Protein AF-A0A961A1P7-F1 (afdb_monomer_lite)

Structure (mmCIF, N/CA/C/O backbone):
data_AF-A0A961A1P7-F1
#
_entry.id   AF-A0A961A1P7-F1
#
loop_
_atom_site.group_PDB
_atom_site.id
_atom_site.type_symbol
_atom_site.label_atom_id
_atom_site.label_alt_id
_atom_site.label_comp_id
_atom_site.label_asym_id
_atom_site.label_entity_id
_atom_site.label_seq_id
_atom_site.pdbx_PDB_ins_code
_atom_site.Cartn_x
_atom_site.Cartn_y
_atom_site.Cartn_z
_atom_site.occupancy
_atom_site.B_iso_or_equiv
_atom_site.auth_seq_id
_atom_site.auth_comp_id
_atom_site.auth_asym_id
_atom_site.auth_atom_id
_atom_site.pdbx_PDB_model_num
ATOM 1 N N . LEU A 1 1 ? -9.519 -3.830 6.000 1.00 87.38 1 LEU A N 1
ATOM 2 C CA . LEU A 1 1 ? -8.541 -4.271 4.978 1.00 87.38 1 LEU A CA 1
ATOM 3 C C . LEU A 1 1 ? -9.113 -5.364 4.078 1.00 87.38 1 LEU A C 1
ATOM 5 O O . LEU A 1 1 ? -9.267 -5.084 2.904 1.00 87.38 1 LEU A O 1
ATOM 9 N N . ALA A 1 2 ? -9.522 -6.529 4.601 1.00 89.69 2 ALA A N 1
ATOM 10 C CA . ALA A 1 2 ? -10.018 -7.644 3.772 1.00 89.69 2 ALA A CA 1
ATOM 11 C C . ALA A 1 2 ? -11.152 -7.264 2.795 1.00 89.69 2 ALA A C 1
ATOM 13 O O . ALA A 1 2 ? -11.059 -7.561 1.614 1.00 89.69 2 ALA A O 1
ATOM 14 N N . SER A 1 3 ? -12.178 -6.526 3.247 1.00 90.31 3 SER A N 1
ATOM 15 C CA . SER A 1 3 ? -13.273 -6.110 2.343 1.00 90.31 3 SER A CA 1
ATOM 16 C C . SER A 1 3 ? -12.849 -5.087 1.280 1.00 90.31 3 SER A C 1
ATOM 18 O O . SER A 1 3 ? -13.539 -4.921 0.280 1.00 90.31 3 SER A O 1
ATOM 20 N N . VAL A 1 4 ? -11.754 -4.354 1.512 1.00 92.31 4 VAL A N 1
ATOM 21 C CA . VAL A 1 4 ? -11.209 -3.391 0.543 1.00 92.31 4 VAL A CA 1
ATOM 22 C C . VAL A 1 4 ? -10.391 -4.132 -0.506 1.00 92.31 4 VAL A C 1
ATOM 24 O O . VAL A 1 4 ? -10.539 -3.860 -1.689 1.00 92.31 4 VAL A O 1
ATOM 27 N N . THR A 1 5 ? -9.567 -5.092 -0.083 1.00 91.00 5 THR A N 1
ATOM 28 C CA . THR A 1 5 ? -8.742 -5.880 -1.002 1.00 91.00 5 THR A CA 1
ATOM 29 C C . THR A 1 5 ? -9.583 -6.789 -1.895 1.00 91.00 5 THR A C 1
ATOM 31 O O . THR A 1 5 ? -9.315 -6.851 -3.085 1.00 91.00 5 THR A O 1
ATOM 34 N N . ASP A 1 6 ? -10.632 -7.410 -1.350 1.00 90.81 6 ASP A N 1
ATOM 35 C CA . ASP A 1 6 ? -11.584 -8.243 -2.104 1.00 90.81 6 ASP A CA 1
ATOM 36 C C . ASP A 1 6 ? -12.358 -7.441 -3.166 1.00 90.81 6 ASP A C 1
ATOM 38 O O . ASP A 1 6 ? -12.579 -7.899 -4.279 1.00 90.81 6 ASP A O 1
ATOM 42 N N . ARG A 1 7 ? -12.703 -6.182 -2.866 1.00 89.38 7 ARG A N 1
ATOM 43 C CA . ARG A 1 7 ? -13.344 -5.287 -3.843 1.00 89.38 7 ARG A CA 1
ATOM 44 C C . ARG A 1 7 ? -12.417 -4.845 -4.970 1.00 89.38 7 ARG A C 1
ATOM 46 O O . ARG A 1 7 ? -12.902 -4.555 -6.057 1.00 89.38 7 ARG A O 1
ATOM 53 N N . ALA A 1 8 ? -11.120 -4.733 -4.696 1.00 90.94 8 ALA A N 1
ATOM 54 C CA . ALA A 1 8 ? -10.135 -4.387 -5.714 1.00 90.94 8 ALA A CA 1
ATOM 55 C C . ALA A 1 8 ? -9.802 -5.586 -6.612 1.00 90.94 8 ALA A C 1
ATOM 57 O O . ALA A 1 8 ? -9.633 -5.416 -7.815 1.00 90.94 8 ALA A O 1
ATOM 58 N N . HIS A 1 9 ? -9.749 -6.785 -6.030 1.00 90.44 9 HIS A N 1
ATOM 59 C CA . HIS A 1 9 ? -9.483 -8.037 -6.728 1.00 90.44 9 HIS A CA 1
ATOM 60 C C . HIS A 1 9 ? -10.382 -9.135 -6.152 1.00 90.44 9 HIS A C 1
ATOM 62 O O . HIS A 1 9 ? -10.191 -9.554 -5.008 1.00 90.44 9 HIS A O 1
ATOM 68 N N . ASP A 1 10 ? -11.344 -9.599 -6.952 1.00 90.38 10 ASP A N 1
ATOM 69 C CA . ASP A 1 10 ? -12.338 -10.592 -6.534 1.00 90.38 10 ASP A CA 1
ATOM 70 C C . ASP A 1 10 ? -11.660 -11.874 -6.022 1.00 90.38 10 ASP A C 1
ATOM 72 O O . ASP A 1 10 ? -10.834 -12.481 -6.709 1.00 90.38 10 ASP A O 1
ATOM 76 N N . GLY A 1 11 ? -11.971 -12.269 -4.785 1.00 86.38 11 GLY A N 1
ATOM 77 C CA . GLY A 1 11 ? -11.388 -13.451 -4.151 1.00 86.38 11 GLY A CA 1
ATOM 78 C C . GLY A 1 11 ? -9.938 -13.291 -3.678 1.00 86.38 11 GLY A C 1
ATOM 79 O O . GLY A 1 11 ? -9.295 -14.292 -3.343 1.00 86.38 11 GLY A O 1
ATOM 80 N N . ALA A 1 12 ? -9.394 -12.071 -3.622 1.00 87.25 12 ALA A N 1
ATOM 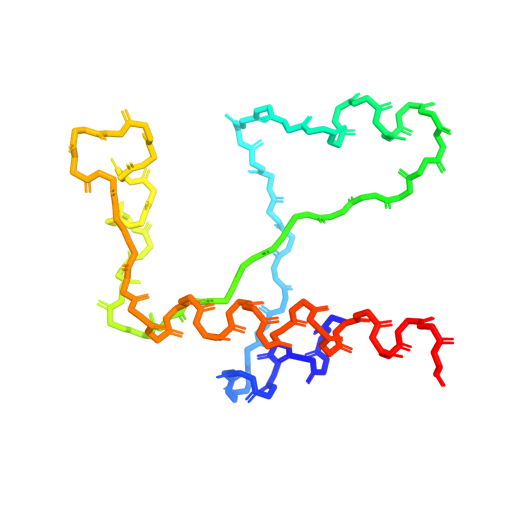81 C CA . ALA A 1 12 ? -8.037 -11.849 -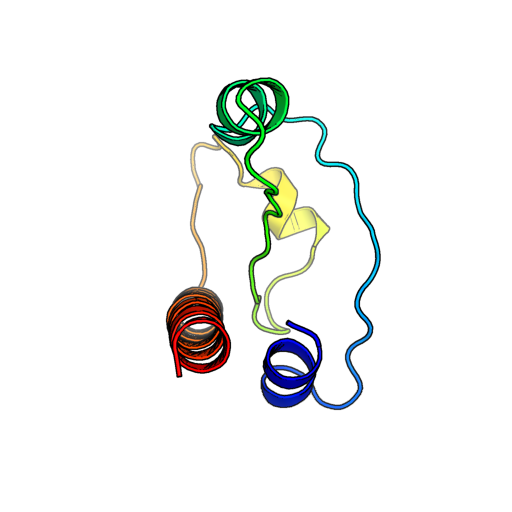3.133 1.00 87.25 12 ALA A CA 1
ATOM 82 C C . ALA A 1 12 ? -7.876 -12.185 -1.642 1.00 87.25 12 ALA A C 1
ATOM 84 O O . ALA A 1 12 ? -8.628 -11.738 -0.773 1.00 87.25 12 ALA A O 1
ATOM 85 N N . ALA A 1 13 ? -6.814 -12.930 -1.330 1.00 85.00 13 ALA A N 1
ATOM 86 C CA . ALA A 1 13 ? -6.448 -13.276 0.036 1.00 85.00 13 ALA A CA 1
ATOM 87 C C . ALA A 1 13 ? -5.431 -12.286 0.620 1.00 85.00 13 ALA A C 1
ATOM 89 O O . ALA A 1 13 ? -4.460 -11.899 -0.031 1.00 85.00 13 ALA A O 1
ATOM 90 N N . LEU A 1 14 ? -5.601 -11.940 1.899 1.00 88.81 14 LEU A N 1
ATOM 91 C CA . LEU A 1 14 ? -4.575 -11.224 2.651 1.00 88.81 14 LEU A CA 1
ATOM 92 C C . LEU A 1 14 ? -3.486 -12.193 3.105 1.00 88.81 14 LEU A C 1
ATOM 94 O O . LEU A 1 14 ? -3.727 -13.063 3.942 1.00 88.81 14 LEU A O 1
ATOM 98 N N . VAL A 1 15 ? -2.276 -11.997 2.591 1.00 87.25 15 VAL A N 1
ATOM 99 C CA . VAL A 1 15 ? -1.098 -12.775 2.979 1.00 87.25 15 VAL A CA 1
ATOM 100 C C . VAL A 1 15 ? -0.195 -11.912 3.863 1.00 87.25 15 VAL A C 1
ATOM 102 O O . VAL A 1 15 ? 0.260 -10.858 3.416 1.00 87.25 15 VAL A O 1
ATOM 105 N N . PRO A 1 16 ? 0.091 -12.321 5.113 1.00 87.19 16 PRO A N 1
ATOM 106 C CA . PRO A 1 16 ? 1.091 -11.649 5.931 1.00 87.19 16 PRO A CA 1
ATOM 107 C C . PRO A 1 16 ? 2.464 -11.719 5.258 1.00 87.19 16 PRO A C 1
ATOM 109 O O . PRO A 1 16 ? 2.974 -12.804 4.985 1.00 87.19 16 PRO A O 1
ATOM 112 N N . ALA A 1 17 ? 3.071 -10.560 5.022 1.00 87.50 17 ALA A N 1
ATOM 113 C CA . ALA A 1 17 ? 4.397 -10.443 4.435 1.00 87.50 17 ALA A CA 1
ATOM 114 C C . ALA A 1 17 ? 5.291 -9.556 5.305 1.00 87.50 17 ALA A C 1
ATOM 116 O O . ALA A 1 17 ? 4.829 -8.604 5.937 1.00 87.50 17 ALA A O 1
ATOM 117 N N . MET A 1 18 ? 6.584 -9.874 5.320 1.00 89.88 18 MET A N 1
ATOM 118 C CA . MET A 1 18 ? 7.614 -9.039 5.926 1.00 89.88 18 MET A CA 1
ATOM 119 C C . MET A 1 18 ? 8.357 -8.307 4.818 1.00 89.88 18 MET A C 1
ATOM 121 O O . MET A 1 18 ? 8.892 -8.933 3.906 1.00 89.88 18 MET A O 1
ATOM 125 N N . LEU A 1 19 ? 8.402 -6.982 4.913 1.00 87.25 19 LEU A N 1
ATOM 126 C CA . LEU A 1 19 ? 9.176 -6.158 4.001 1.00 87.25 19 LEU A CA 1
ATOM 127 C C . LEU A 1 19 ? 10.608 -6.029 4.530 1.00 87.25 19 LEU A C 1
ATOM 129 O O . LEU A 1 19 ? 10.813 -5.564 5.650 1.00 87.25 19 LEU A O 1
ATOM 133 N N . ALA A 1 20 ? 11.599 -6.399 3.720 1.00 86.81 20 ALA A N 1
ATOM 134 C CA . ALA A 1 20 ? 13.019 -6.213 4.028 1.00 86.81 20 ALA A CA 1
ATOM 135 C C . ALA A 1 20 ? 13.485 -4.767 3.746 1.00 86.81 20 ALA A C 1
ATOM 137 O O . ALA A 1 20 ? 14.529 -4.546 3.140 1.00 86.81 20 ALA A O 1
ATOM 138 N N . ALA A 1 21 ? 12.687 -3.783 4.160 1.00 86.50 21 ALA A N 1
ATOM 139 C CA . ALA A 1 21 ? 12.966 -2.360 4.003 1.00 86.50 21 ALA A CA 1
ATOM 140 C C . ALA A 1 21 ? 12.626 -1.603 5.291 1.00 86.50 21 ALA A C 1
ATOM 142 O O . ALA A 1 21 ? 12.016 -2.145 6.215 1.00 86.50 21 ALA A O 1
ATOM 143 N N . TRP A 1 22 ? 13.018 -0.332 5.343 1.00 91.56 22 TRP A N 1
ATOM 144 C CA . TRP A 1 22 ? 12.716 0.549 6.463 1.00 91.56 22 TRP A CA 1
ATOM 145 C C . TRP A 1 22 ? 11.601 1.524 6.092 1.00 91.56 22 TRP A C 1
ATOM 147 O O . TRP A 1 22 ? 11.603 2.092 5.005 1.00 91.56 22 TRP A O 1
ATOM 157 N N . THR A 1 23 ? 10.655 1.729 7.006 1.00 93.94 23 THR A N 1
ATOM 158 C CA . THR A 1 23 ? 9.557 2.697 6.863 1.00 93.94 23 THR A CA 1
ATOM 159 C C . THR A 1 23 ? 9.344 3.416 8.195 1.00 93.94 23 THR A C 1
ATOM 161 O O . THR A 1 23 ? 9.942 3.049 9.211 1.00 93.94 23 THR A O 1
ATOM 164 N N . ASP A 1 24 ? 8.436 4.388 8.235 1.00 96.00 24 ASP A N 1
ATOM 165 C CA . ASP A 1 24 ? 8.063 5.079 9.477 1.00 96.00 24 ASP A CA 1
ATOM 166 C C . ASP A 1 24 ? 7.496 4.127 10.545 1.00 96.00 24 ASP A C 1
ATOM 168 O O . ASP A 1 24 ? 7.555 4.410 11.746 1.00 96.00 24 ASP A O 1
ATOM 172 N N . ALA A 1 25 ? 7.014 2.943 10.138 1.00 95.50 25 ALA A N 1
ATOM 173 C CA . ALA A 1 25 ? 6.558 1.895 11.046 1.00 95.50 25 ALA A CA 1
ATOM 174 C C . ALA A 1 25 ? 7.623 1.492 12.076 1.00 95.50 25 ALA A C 1
ATOM 176 O O . ALA A 1 25 ? 7.266 1.142 13.202 1.00 95.50 25 ALA A O 1
ATOM 177 N N . SER A 1 26 ? 8.908 1.568 11.725 1.00 94.50 26 SER A N 1
ATOM 178 C CA . SER A 1 26 ? 10.002 1.237 12.640 1.00 94.50 26 SER A CA 1
ATOM 179 C C . SER A 1 26 ? 10.068 2.169 13.854 1.00 94.50 26 SER A C 1
ATOM 181 O O . SER A 1 26 ? 10.552 1.760 14.905 1.00 94.50 26 SER A O 1
ATOM 183 N N . TRP A 1 27 ? 9.546 3.394 13.737 1.00 96.69 27 TRP A N 1
ATOM 184 C CA . TRP A 1 27 ? 9.433 4.354 14.839 1.00 96.69 27 TRP A CA 1
ATOM 185 C C . TRP A 1 27 ? 8.066 4.292 15.528 1.00 96.69 27 TRP A C 1
ATOM 187 O O . TRP A 1 27 ? 7.979 4.366 16.753 1.00 96.69 27 TRP A O 1
ATOM 197 N N . LEU A 1 28 ? 6.994 4.113 14.752 1.00 97.75 28 LEU A N 1
ATOM 198 C CA . LEU A 1 28 ? 5.621 4.124 15.261 1.00 97.75 28 LEU A CA 1
ATOM 199 C C . LEU A 1 28 ? 5.268 2.875 16.082 1.00 97.75 28 LEU A C 1
ATOM 201 O O . LEU A 1 28 ? 4.556 2.985 17.083 1.00 97.75 28 LEU A O 1
ATOM 205 N N . ARG A 1 29 ? 5.779 1.691 15.709 1.00 96.00 29 ARG A N 1
ATOM 206 C CA . ARG A 1 29 ? 5.484 0.449 16.449 1.00 96.00 29 ARG A CA 1
ATOM 207 C C . ARG A 1 29 ? 6.030 0.465 17.881 1.00 96.00 29 ARG A C 1
ATOM 209 O O . ARG A 1 29 ? 5.245 0.174 18.782 1.00 96.00 29 ARG A O 1
ATOM 216 N N . PRO A 1 30 ? 7.302 0.836 18.143 1.00 97.38 30 PRO A N 1
ATOM 217 C CA . PRO A 1 30 ? 7.802 0.986 19.514 1.00 97.38 30 PRO A CA 1
ATOM 218 C C . PRO A 1 30 ? 7.040 2.029 20.341 1.00 97.38 30 PRO A C 1
ATOM 220 O O . PRO A 1 30 ? 6.929 1.880 21.553 1.00 97.38 30 PRO A O 1
ATOM 223 N N . ALA A 1 31 ? 6.478 3.053 19.693 1.00 98.00 31 ALA A N 1
ATOM 224 C CA . ALA A 1 31 ? 5.651 4.072 20.336 1.00 98.00 31 ALA A CA 1
ATOM 225 C C . ALA A 1 31 ? 4.210 3.605 20.647 1.00 98.00 31 ALA A C 1
ATOM 227 O O . ALA A 1 31 ? 3.385 4.406 21.081 1.00 98.00 31 ALA A O 1
ATOM 228 N N . GLY A 1 32 ? 3.882 2.327 20.425 1.00 98.00 32 GLY A N 1
ATOM 229 C CA . GLY A 1 32 ? 2.576 1.742 20.745 1.00 98.00 32 GLY A CA 1
ATOM 230 C C . GLY A 1 32 ? 1.533 1.845 19.629 1.00 98.00 32 GLY A C 1
ATOM 231 O O . GLY A 1 32 ? 0.379 1.480 19.844 1.00 98.00 32 GLY A O 1
ATOM 232 N N . THR A 1 33 ? 1.910 2.304 18.431 1.00 97.25 33 THR A N 1
ATOM 233 C CA . THR A 1 33 ? 0.989 2.379 17.288 1.00 97.25 33 THR A CA 1
ATOM 234 C C . THR A 1 33 ? 1.027 1.087 16.478 1.00 97.25 33 THR A C 1
ATOM 236 O O . THR A 1 33 ? 2.085 0.636 16.039 1.00 97.25 33 THR A O 1
ATOM 239 N N . THR A 1 34 ? -0.143 0.498 16.224 1.00 94.75 34 THR A N 1
ATOM 240 C CA . THR A 1 34 ? -0.251 -0.635 15.296 1.00 94.75 34 THR A CA 1
ATOM 241 C C . THR A 1 34 ? -0.101 -0.133 13.864 1.00 94.75 34 THR A C 1
ATOM 243 O O . THR A 1 34 ? -0.861 0.728 13.432 1.00 94.75 34 THR A O 1
ATOM 246 N N . THR A 1 35 ? 0.860 -0.679 13.117 1.00 93.81 35 THR A N 1
ATOM 247 C CA . THR A 1 35 ? 1.115 -0.285 11.725 1.00 93.81 35 THR A CA 1
ATOM 248 C C . THR A 1 35 ? 1.150 -1.487 10.790 1.00 93.81 35 THR A C 1
ATOM 250 O O . THR A 1 35 ? 1.681 -2.549 11.126 1.00 93.81 35 THR A O 1
ATOM 253 N N . TYR A 1 36 ? 0.615 -1.285 9.590 1.00 91.56 36 TYR A N 1
ATOM 254 C CA . TYR A 1 36 ? 0.688 -2.203 8.461 1.00 91.56 36 TYR A CA 1
ATOM 255 C C . TYR A 1 36 ? 0.911 -1.380 7.193 1.00 91.56 36 TYR A C 1
ATOM 257 O O . TYR A 1 36 ? 0.325 -0.309 7.052 1.00 91.56 36 TYR A O 1
ATOM 265 N N . GLY A 1 37 ? 1.754 -1.874 6.288 1.00 89.94 37 GLY A N 1
ATOM 266 C CA . GLY A 1 37 ? 1.915 -1.313 4.949 1.00 89.94 37 GLY A CA 1
ATOM 267 C C . GLY A 1 37 ? 1.190 -2.188 3.935 1.00 89.94 37 GLY A C 1
ATOM 268 O O . GLY A 1 37 ? 1.262 -3.413 4.028 1.00 89.94 37 GLY A O 1
ATOM 269 N N . PHE A 1 38 ? 0.489 -1.572 2.988 1.00 90.81 38 PHE A N 1
ATOM 270 C CA . PHE A 1 38 ? -0.113 -2.277 1.860 1.00 90.81 38 PHE A CA 1
ATOM 271 C C . PHE A 1 38 ? -0.269 -1.341 0.656 1.00 90.81 38 PHE A C 1
ATOM 273 O O . PHE A 1 38 ? -0.387 -0.126 0.823 1.00 90.81 38 PHE A O 1
ATOM 280 N N . GLY A 1 39 ? -0.311 -1.934 -0.534 1.00 91.00 39 GLY A N 1
ATOM 281 C CA . GLY A 1 39 ? -0.677 -1.293 -1.795 1.00 91.00 39 GLY A CA 1
ATOM 282 C C . GLY A 1 39 ? -1.495 -2.268 -2.642 1.00 91.00 39 GLY A C 1
ATOM 283 O O . GLY A 1 39 ? -1.408 -3.480 -2.439 1.00 91.00 39 GLY A O 1
ATOM 284 N N . LEU A 1 40 ? -2.312 -1.733 -3.544 1.00 93.56 40 LEU A N 1
ATOM 285 C CA . LEU A 1 40 ? -3.122 -2.489 -4.499 1.00 93.56 40 LEU A CA 1
ATOM 286 C C . LEU A 1 40 ? -2.586 -2.203 -5.898 1.00 93.56 40 LEU A C 1
ATOM 288 O O . LEU A 1 40 ? -2.422 -1.041 -6.268 1.00 93.56 40 LEU A O 1
ATOM 292 N N . LEU A 1 41 ? -2.259 -3.258 -6.637 1.00 94.19 41 LEU A N 1
ATOM 293 C CA . LEU A 1 41 ? -1.558 -3.174 -7.915 1.00 94.19 41 LEU A CA 1
ATOM 294 C C . LEU A 1 41 ? -2.444 -3.744 -9.016 1.00 94.19 41 LEU A C 1
ATOM 296 O O . LEU A 1 41 ? -3.132 -4.737 -8.800 1.00 94.19 41 LEU A O 1
ATOM 300 N N . SER A 1 42 ? -2.407 -3.143 -10.200 1.00 95.00 42 SER A N 1
ATOM 301 C CA . SER A 1 42 ? -3.096 -3.686 -11.363 1.00 95.00 42 SER A CA 1
ATOM 302 C C . SER A 1 42 ? -2.497 -5.033 -11.771 1.00 95.00 42 SER A C 1
ATOM 304 O O . SER A 1 42 ? -1.305 -5.295 -11.601 1.00 95.00 42 SER A O 1
ATOM 306 N N . GLU A 1 43 ? -3.311 -5.884 -12.395 1.00 93.00 43 GLU A N 1
ATOM 307 C CA . GLU A 1 43 ? -2.869 -7.200 -12.888 1.00 93.00 43 GLU A CA 1
ATOM 308 C C . GLU A 1 43 ? -1.825 -7.105 -14.016 1.00 93.00 43 GLU A C 1
ATOM 310 O O . GLU A 1 43 ? -1.216 -8.100 -14.404 1.00 93.00 43 GLU A O 1
ATOM 315 N N . LYS A 1 44 ? -1.605 -5.898 -14.550 1.00 94.44 44 LYS A N 1
ATOM 316 C CA . LYS A 1 44 ? -0.628 -5.614 -15.606 1.00 94.44 44 LYS A CA 1
ATOM 317 C C . LYS A 1 44 ? 0.796 -5.487 -15.076 1.00 94.44 4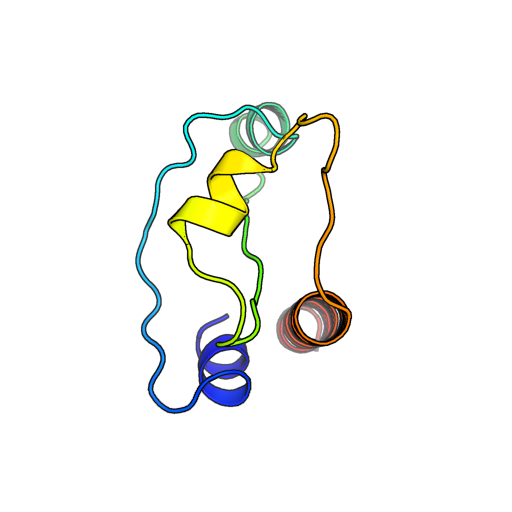4 LYS A C 1
ATOM 319 O O . LYS A 1 44 ? 1.711 -5.447 -15.895 1.00 94.44 44 LYS A O 1
ATOM 324 N N . LEU A 1 45 ? 0.982 -5.374 -13.759 1.00 94.25 45 LEU A N 1
ATOM 325 C CA . LEU A 1 45 ? 2.286 -5.191 -13.136 1.00 94.25 45 LEU A CA 1
ATOM 326 C C . LEU A 1 45 ? 2.729 -6.467 -12.400 1.00 94.25 45 LEU A C 1
ATOM 328 O O . LEU A 1 45 ? 2.248 -6.745 -11.299 1.00 94.25 45 LEU A O 1
ATOM 332 N N . PRO A 1 46 ? 3.670 -7.238 -12.970 1.00 92.12 46 PRO A N 1
ATOM 333 C CA . PRO A 1 46 ? 4.225 -8.412 -12.312 1.00 92.12 46 PRO A CA 1
ATOM 334 C C . PRO A 1 46 ? 4.920 -8.058 -10.984 1.00 92.12 46 PRO A C 1
ATOM 336 O O . PRO A 1 46 ? 5.595 -7.024 -10.901 1.00 92.12 46 PRO A O 1
ATOM 339 N N . PRO A 1 47 ? 4.816 -8.906 -9.941 1.00 87.75 47 PRO A N 1
ATOM 340 C CA . PRO A 1 47 ? 5.430 -8.625 -8.643 1.00 87.75 47 PRO A CA 1
ATOM 341 C C . PRO A 1 47 ? 6.950 -8.421 -8.686 1.00 87.75 47 PRO A C 1
ATOM 343 O O . PRO A 1 47 ? 7.475 -7.568 -7.975 1.00 87.75 47 PRO A O 1
ATOM 346 N N . ASP A 1 48 ? 7.672 -9.191 -9.498 1.00 91.88 48 ASP A N 1
ATOM 347 C CA . ASP A 1 48 ? 9.126 -9.081 -9.655 1.00 91.88 48 ASP A CA 1
ATOM 348 C C . ASP A 1 48 ? 9.533 -7.751 -10.298 1.00 91.88 48 ASP A C 1
ATOM 350 O O . ASP A 1 48 ? 10.470 -7.102 -9.829 1.00 91.88 48 ASP A O 1
ATOM 354 N N . GLU A 1 49 ? 8.785 -7.300 -11.306 1.00 94.31 49 GLU A N 1
ATOM 355 C CA . GLU A 1 49 ? 8.992 -5.994 -11.927 1.00 94.31 49 GLU A CA 1
ATOM 356 C C . GLU A 1 49 ? 8.689 -4.848 -10.953 1.00 94.31 49 GLU A C 1
ATOM 358 O O . GLU A 1 49 ? 9.456 -3.887 -10.880 1.00 94.31 49 GLU A O 1
ATOM 363 N N . TYR A 1 50 ? 7.615 -4.955 -10.164 1.00 93.12 50 TYR A N 1
ATOM 364 C CA . TYR A 1 50 ? 7.296 -3.974 -9.126 1.00 93.12 50 TYR A CA 1
ATOM 365 C C . TYR A 1 50 ? 8.451 -3.814 -8.130 1.00 93.12 50 TYR A C 1
ATOM 367 O O . TYR A 1 50 ? 8.920 -2.697 -7.909 1.00 93.12 50 TYR A O 1
ATOM 375 N N . TRP A 1 51 ? 8.956 -4.919 -7.572 1.00 90.50 51 TRP A N 1
ATOM 376 C CA . TRP A 1 51 ? 10.043 -4.871 -6.592 1.00 90.50 51 TRP A CA 1
ATOM 377 C C . TRP A 1 51 ? 11.365 -4.382 -7.187 1.00 90.50 51 TRP A C 1
ATOM 379 O O . TRP A 1 51 ? 12.091 -3.647 -6.520 1.00 90.50 51 TRP A O 1
ATOM 389 N N . ALA A 1 52 ? 11.671 -4.735 -8.438 1.00 92.88 52 ALA A N 1
ATOM 390 C CA . ALA A 1 52 ? 12.902 -4.313 -9.105 1.00 92.88 52 ALA A CA 1
ATOM 391 C C . ALA A 1 52 ? 12.979 -2.796 -9.361 1.00 92.88 52 ALA A C 1
ATOM 393 O O . ALA A 1 52 ? 14.070 -2.264 -9.566 1.00 92.88 52 ALA A O 1
ATOM 394 N N . ARG A 1 53 ? 11.839 -2.092 -9.359 1.00 94.31 53 ARG A N 1
ATOM 395 C CA . ARG A 1 53 ? 11.775 -0.646 -9.618 1.00 94.31 53 ARG A CA 1
ATOM 396 C C . ARG A 1 53 ? 12.064 0.224 -8.397 1.00 94.31 53 ARG A C 1
ATOM 398 O O . ARG A 1 53 ? 12.337 1.407 -8.580 1.00 94.31 53 ARG A O 1
ATOM 405 N N . PHE A 1 54 ? 12.020 -0.321 -7.181 1.00 92.94 54 PHE A N 1
ATOM 406 C CA . PHE A 1 54 ? 12.262 0.454 -5.958 1.00 92.94 54 PHE A CA 1
ATOM 407 C C . PHE A 1 54 ? 13.644 1.114 -5.992 1.00 92.94 54 PHE A C 1
ATOM 409 O O . PHE A 1 54 ? 14.655 0.420 -6.095 1.00 92.94 54 PHE A O 1
ATOM 416 N N . HIS A 1 55 ? 13.688 2.448 -5.883 1.00 94.44 55 HIS A N 1
ATOM 417 C CA . HIS A 1 55 ? 14.917 3.248 -5.946 1.00 94.44 55 HIS A CA 1
ATOM 418 C C . HIS A 1 55 ? 15.729 3.074 -7.244 1.00 94.44 55 HIS A C 1
ATOM 420 O O . HIS A 1 55 ? 16.927 3.372 -7.282 1.00 94.44 55 HIS A O 1
ATOM 426 N N . GLY A 1 56 ? 15.099 2.579 -8.312 1.00 94.56 56 GLY A N 1
ATOM 427 C CA . GLY A 1 56 ? 15.709 2.426 -9.626 1.00 94.56 56 GLY A CA 1
ATOM 428 C C . GLY A 1 56 ? 15.654 3.713 -10.451 1.00 94.56 56 GLY A C 1
ATOM 429 O O . GLY A 1 56 ? 14.852 4.607 -10.206 1.00 94.56 56 GLY A O 1
ATOM 430 N N . VAL A 1 57 ? 16.476 3.790 -11.502 1.00 96.50 57 VAL A N 1
ATOM 431 C CA . VAL A 1 57 ? 16.451 4.920 -12.459 1.00 96.50 57 VAL A CA 1
ATOM 432 C C . VAL A 1 57 ? 15.114 5.049 -13.199 1.00 96.50 57 VAL A C 1
ATOM 434 O O . VAL A 1 57 ? 14.755 6.128 -13.659 1.00 96.50 57 VAL A O 1
ATOM 437 N N . ASP A 1 58 ? 14.389 3.941 -13.309 1.00 95.06 58 ASP A N 1
ATOM 438 C CA . ASP A 1 58 ? 13.113 3.819 -14.010 1.00 95.06 58 ASP A CA 1
ATOM 439 C C . ASP A 1 58 ? 11.977 3.489 -13.020 1.00 95.06 58 ASP A C 1
ATOM 441 O O . ASP A 1 58 ? 11.052 2.724 -13.315 1.00 95.06 58 ASP A O 1
ATOM 445 N N . GLU A 1 59 ? 12.088 4.032 -11.801 1.00 97.31 59 GLU A N 1
ATOM 446 C CA . GLU A 1 59 ? 11.051 3.946 -10.778 1.00 97.31 59 GLU A CA 1
ATOM 447 C C . GLU A 1 59 ? 9.762 4.592 -11.297 1.00 97.31 59 GLU A C 1
ATOM 449 O O . GLU A 1 59 ? 9.682 5.797 -11.539 1.00 97.31 59 GLU A O 1
ATOM 454 N N . ARG A 1 60 ? 8.739 3.760 -11.503 1.00 95.81 60 ARG A N 1
ATOM 455 C CA . ARG A 1 60 ? 7.415 4.179 -11.964 1.00 95.81 60 ARG A CA 1
ATOM 456 C C . ARG A 1 60 ? 6.364 3.144 -11.601 1.00 95.81 60 ARG A C 1
ATOM 458 O O . ARG A 1 60 ? 6.662 1.959 -11.426 1.00 95.81 60 ARG A O 1
ATOM 465 N N . ILE A 1 61 ? 5.117 3.584 -11.624 1.00 97.00 61 ILE A N 1
ATOM 466 C CA . ILE A 1 61 ? 3.932 2.749 -11.462 1.00 97.00 61 ILE A CA 1
ATOM 467 C C . ILE A 1 61 ? 2.926 3.082 -12.569 1.00 97.00 61 ILE A C 1
ATOM 469 O O . ILE A 1 61 ? 2.934 4.194 -13.099 1.00 97.00 61 ILE A O 1
ATOM 473 N N . ASP A 1 62 ? 2.090 2.126 -12.968 1.00 96.56 62 ASP A N 1
ATOM 474 C CA . ASP A 1 62 ? 0.970 2.406 -13.861 1.00 96.56 62 ASP A CA 1
ATOM 475 C C . ASP A 1 62 ? -0.146 3.179 -13.136 1.00 96.56 62 ASP A C 1
ATOM 477 O O . ASP A 1 62 ? -0.293 3.121 -11.914 1.00 96.56 62 ASP A O 1
ATOM 481 N N . ILE A 1 63 ? -0.943 3.919 -13.910 1.00 97.94 63 ILE A N 1
ATOM 482 C CA . ILE A 1 63 ? -2.004 4.785 -13.375 1.00 97.94 63 ILE A CA 1
ATOM 483 C C . ILE A 1 63 ? -3.109 3.981 -12.681 1.00 97.94 63 ILE A C 1
ATOM 485 O O . ILE A 1 63 ? -3.692 4.462 -11.716 1.00 97.94 63 ILE A O 1
ATOM 489 N N . GLU A 1 64 ? -3.375 2.757 -13.134 1.00 97.44 64 GLU A N 1
ATOM 490 C CA . GLU A 1 64 ? -4.400 1.897 -12.543 1.00 97.44 64 GLU A CA 1
ATOM 491 C C . GLU A 1 64 ? -3.990 1.434 -11.138 1.00 97.44 64 GLU A C 1
ATOM 493 O O . GLU A 1 64 ? -4.772 1.581 -10.206 1.00 97.44 64 GLU A O 1
ATOM 498 N N . SER A 1 65 ? -2.743 0.996 -10.935 1.00 97.12 65 SER A N 1
ATOM 499 C CA . SER A 1 65 ? -2.195 0.712 -9.597 1.00 97.12 65 SER A CA 1
ATOM 500 C C . SER A 1 65 ? -2.229 1.932 -8.665 1.00 97.12 65 SER A C 1
ATOM 502 O O . SER A 1 65 ? -2.514 1.804 -7.471 1.00 97.12 65 SER A O 1
ATOM 504 N N . LEU A 1 66 ? -1.943 3.129 -9.197 1.00 96.75 66 LEU A N 1
ATOM 505 C CA . LEU A 1 66 ? -1.999 4.367 -8.417 1.00 96.75 66 LEU A CA 1
ATOM 506 C C . LEU A 1 66 ? -3.431 4.662 -7.940 1.00 96.75 66 LEU A C 1
ATOM 508 O O . LEU A 1 66 ? -3.629 4.966 -6.762 1.00 96.75 66 LEU A O 1
ATOM 512 N N . ASP A 1 67 ? -4.414 4.536 -8.832 1.00 97.69 67 ASP A N 1
ATOM 513 C CA . ASP A 1 67 ? -5.834 4.732 -8.522 1.00 97.69 67 ASP A CA 1
ATOM 514 C C . ASP A 1 67 ? -6.367 3.674 -7.541 1.00 97.69 67 ASP A C 1
ATOM 516 O O . ASP A 1 67 ? -6.989 4.020 -6.531 1.00 97.69 67 ASP A O 1
ATOM 520 N N . LEU A 1 68 ? -6.039 2.394 -7.768 1.00 96.81 68 LEU A N 1
ATOM 521 C CA . LEU A 1 68 ? -6.393 1.281 -6.882 1.00 96.81 68 LEU A CA 1
ATOM 522 C C . LEU A 1 68 ? -5.876 1.510 -5.459 1.00 96.81 68 LEU A C 1
ATOM 524 O O . LEU A 1 68 ? -6.629 1.378 -4.492 1.00 96.81 68 LEU A O 1
ATOM 528 N N . SER A 1 69 ? -4.602 1.883 -5.313 1.00 96.56 69 SER A N 1
ATOM 529 C CA . SER A 1 69 ? -3.996 2.132 -4.001 1.00 96.56 69 SER A CA 1
ATOM 530 C C . SER A 1 69 ? -4.593 3.361 -3.311 1.00 96.56 69 SER A C 1
ATOM 532 O O . SER A 1 69 ? -4.964 3.275 -2.138 1.00 96.56 69 SER A O 1
ATOM 534 N N . ALA A 1 70 ? -4.748 4.482 -4.024 1.00 96.88 70 ALA A N 1
ATOM 535 C CA . ALA A 1 70 ? -5.327 5.703 -3.466 1.00 96.88 70 ALA A CA 1
ATOM 536 C C . ALA A 1 70 ? -6.770 5.483 -2.979 1.00 96.88 70 ALA A C 1
ATOM 538 O O . ALA A 1 70 ? -7.102 5.812 -1.835 1.00 96.88 70 ALA A O 1
ATOM 539 N N . THR A 1 71 ? -7.605 4.860 -3.815 1.00 96.88 71 THR A N 1
ATOM 540 C CA . THR A 1 71 ? -8.981 4.488 -3.462 1.00 96.88 71 THR A CA 1
ATOM 541 C C . THR A 1 71 ? -9.001 3.502 -2.292 1.00 96.88 71 THR A C 1
ATOM 543 O O . THR A 1 71 ? -9.755 3.685 -1.337 1.00 96.88 71 THR A O 1
ATOM 546 N N . GLY A 1 72 ? -8.125 2.493 -2.299 1.00 95.69 72 GLY A N 1
ATOM 547 C CA . GLY A 1 72 ? -8.025 1.516 -1.218 1.00 95.69 72 GLY A CA 1
ATOM 548 C C . GLY A 1 72 ? -7.694 2.145 0.139 1.00 95.69 72 GLY A C 1
ATOM 549 O O . GLY A 1 72 ? -8.344 1.836 1.141 1.00 95.69 72 GLY A O 1
ATOM 550 N N . TRP A 1 73 ? -6.721 3.059 0.196 1.00 95.69 73 TRP A N 1
ATOM 551 C CA . TRP A 1 73 ? -6.376 3.771 1.433 1.00 95.69 73 TRP A CA 1
ATOM 552 C C . TRP A 1 73 ? -7.520 4.647 1.934 1.00 95.69 73 TRP A C 1
ATOM 554 O O . TRP A 1 73 ? -7.805 4.653 3.134 1.00 95.69 73 TRP A O 1
ATOM 564 N N . TYR A 1 74 ? -8.205 5.339 1.024 1.00 96.12 74 TYR A N 1
ATOM 565 C CA . TYR A 1 74 ? -9.376 6.139 1.359 1.00 96.12 74 TYR A CA 1
ATOM 566 C C . TYR A 1 74 ? -10.494 5.298 1.985 1.00 96.12 74 TYR A C 1
ATOM 568 O O . TYR A 1 74 ? -11.018 5.642 3.046 1.00 96.12 74 TYR A O 1
ATOM 576 N N . GLU A 1 75 ? -10.816 4.160 1.372 1.00 96.19 75 GLU A N 1
ATOM 577 C CA . GLU A 1 75 ? -11.846 3.246 1.864 1.00 96.19 75 GLU A CA 1
ATOM 578 C C . GLU A 1 75 ? -11.472 2.610 3.204 1.00 96.19 75 GLU A C 1
ATOM 580 O O . GLU A 1 75 ? -12.327 2.461 4.079 1.00 96.19 75 GLU A O 1
ATOM 585 N N . VAL A 1 76 ? -10.193 2.273 3.412 1.00 95.50 76 VAL A N 1
ATOM 586 C CA . VAL A 1 76 ? -9.714 1.809 4.721 1.00 95.50 76 VAL A CA 1
ATOM 587 C C . VAL A 1 76 ? -9.887 2.897 5.776 1.00 95.50 76 VAL A C 1
ATOM 589 O O . VAL A 1 76 ? -10.401 2.599 6.853 1.00 95.50 76 VAL A O 1
ATOM 592 N N . ALA A 1 77 ? -9.502 4.141 5.481 1.00 94.69 77 ALA A N 1
ATOM 593 C CA . ALA A 1 77 ? -9.638 5.249 6.421 1.00 94.69 77 ALA A CA 1
ATOM 594 C C . ALA A 1 77 ? -11.109 5.511 6.781 1.00 94.69 77 ALA A C 1
ATOM 596 O O . ALA A 1 77 ? -11.432 5.626 7.962 1.00 94.69 77 ALA A O 1
ATOM 597 N N . ARG A 1 78 ? -12.011 5.522 5.790 1.00 95.88 78 ARG A N 1
ATOM 598 C CA . ARG A 1 78 ? -13.455 5.660 6.027 1.00 95.88 78 ARG A CA 1
ATOM 599 C C . ARG A 1 78 ? -14.025 4.529 6.871 1.00 95.88 78 ARG A C 1
ATOM 601 O O . ARG A 1 78 ? -14.705 4.782 7.853 1.00 95.88 78 ARG A O 1
ATOM 608 N N . GLN A 1 79 ? -13.717 3.278 6.535 1.00 95.00 79 GLN A N 1
ATOM 609 C CA . GLN A 1 79 ? -14.207 2.135 7.313 1.00 95.00 79 GLN A CA 1
ATOM 610 C C . GLN A 1 79 ? -13.670 2.125 8.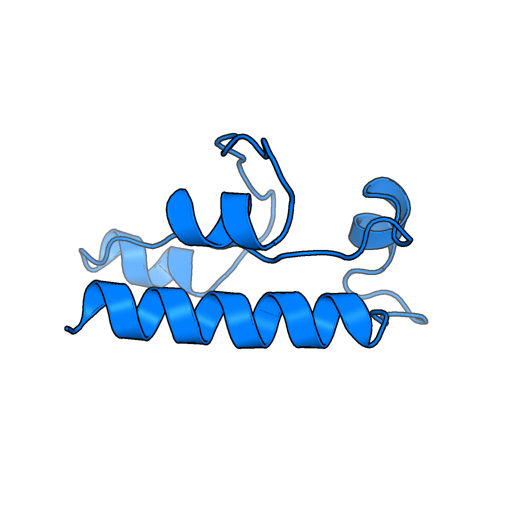745 1.00 95.00 79 GLN A C 1
ATOM 612 O O . GLN A 1 79 ? -14.347 1.639 9.646 1.00 95.00 79 GLN A O 1
ATOM 617 N N . PHE A 1 80 ? -12.450 2.622 8.952 1.00 93.12 80 PHE A N 1
ATOM 618 C CA . PHE A 1 80 ? -11.832 2.661 10.270 1.00 93.12 80 PHE A CA 1
ATOM 619 C C . PHE A 1 80 ? -12.400 3.772 11.163 1.00 93.12 80 PHE A C 1
ATOM 621 O O . PHE A 1 80 ? -12.508 3.577 12.371 1.00 93.12 80 PHE A O 1
ATOM 628 N N . LEU A 1 81 ? -12.748 4.925 10.586 1.00 95.06 81 LEU A N 1
ATOM 629 C CA . LEU A 1 81 ? -13.208 6.100 11.334 1.00 95.06 81 LEU A CA 1
ATOM 630 C C . LEU A 1 81 ? -14.736 6.191 11.494 1.00 95.06 81 LEU A C 1
ATOM 632 O O . LEU A 1 81 ? -15.185 6.893 12.401 1.00 95.06 81 L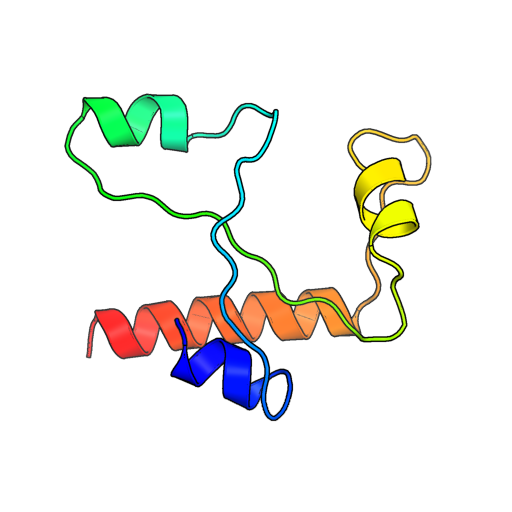EU A O 1
ATOM 636 N N . GLY A 1 82 ? -15.510 5.468 10.675 1.00 86.25 82 GLY A N 1
ATOM 637 C CA . GLY A 1 82 ? -16.972 5.606 10.591 1.00 86.25 82 GLY A CA 1
ATOM 638 C C . GLY A 1 82 ? -17.405 6.797 9.742 1.00 86.25 82 GLY A C 1
ATOM 639 O O . GLY A 1 82 ? -18.605 7.135 9.833 1.00 86.25 82 GLY A O 1
#

Secondary structure (DSSP, 8-state):
-HHHHHHHSTT--------SS--THHHHTTTT----------TTS-HHHHHHTTT-TT----HHHHHHHHHHHHHHHHHHH-

Sequence (82 aa):
LASVTDRAHDGAALVPAMLAAWTDASWLRPAGTTTYGFGLLSEKLPPDEYWARFHGVDERIDIESLDLSATGWYEVARQFLG

Foldseek 3Di:
DVVLQCVLPPPDDDDDDDDPDDDCCVVVVVVVDDDDDDFAADPVQDPVNQVVLVVDPPNDHDPSSVVSRVVSVVVVVVVVPD

pLDDT: mean 93.19, std 3.54, range [85.0, 98.0]

Radius 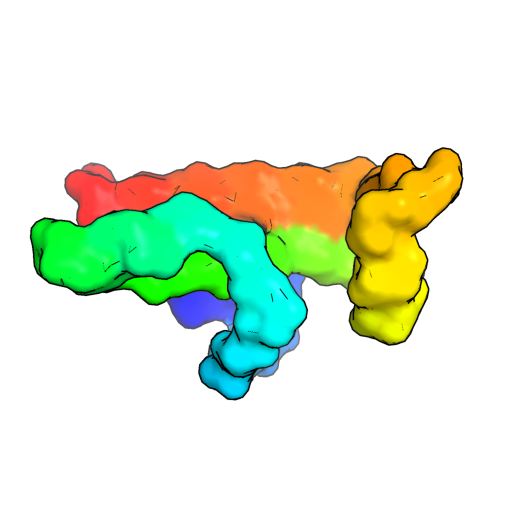of gyration: 14.07 Å; chains: 1; bounding box: 33×20×36 Å